Protein AF-R7UKV3-F1 (afdb_monomer_lite)

Organism: Capitella teleta (NCBI:txid283909)

Foldseek 3Di:
DDDPDDDPVVVVVVVVVVVVVVVVVVVVVVLCCVQPVVPCDPVNLVVVVVVLVVVVVVVVVVLVVLVVLVVVVVVDDDPDDDDPCDQVVVLVVCVVVVVDDPPVNVVSVVVSQVPDPDACPRPPVRVSVCVSVVVVNVVVVVLVVLVVVLVVCVVVVSADPVRSSSVVSSD

Structure (mmCIF, N/CA/C/O backbone):
data_AF-R7UKV3-F1
#
_entry.id   AF-R7UKV3-F1
#
loop_
_atom_site.group_PDB
_atom_site.id
_atom_site.type_symbol
_atom_site.label_atom_id
_atom_site.label_alt_id
_atom_site.label_comp_id
_atom_site.label_asym_id
_atom_site.label_entity_id
_atom_site.label_seq_id
_atom_site.pdbx_PDB_ins_code
_atom_site.Cartn_x
_atom_site.Cartn_y
_atom_site.Cartn_z
_atom_site.occupancy
_atom_site.B_iso_or_equiv
_atom_site.auth_seq_id
_atom_site.auth_comp_id
_atom_site.auth_asym_id
_atom_site.auth_atom_id
_atom_site.pdbx_PDB_model_num
ATOM 1 N N . MET A 1 1 ? 13.426 37.435 17.679 1.00 53.97 1 MET A N 1
ATOM 2 C CA . MET A 1 1 ? 12.156 36.679 17.646 1.00 53.97 1 MET A CA 1
ATOM 3 C C . MET A 1 1 ? 12.507 35.207 17.812 1.00 53.97 1 MET A C 1
ATOM 5 O O . MET A 1 1 ? 13.059 34.629 16.889 1.00 53.97 1 MET A O 1
ATOM 9 N N . ALA A 1 2 ? 12.356 34.646 19.016 1.00 55.41 2 ALA A N 1
ATOM 10 C CA . ALA A 1 2 ? 12.711 33.250 19.277 1.00 55.41 2 ALA A CA 1
ATOM 11 C C . ALA A 1 2 ? 11.674 32.336 18.608 1.00 55.41 2 ALA A C 1
ATOM 13 O O . ALA A 1 2 ? 10.481 32.478 18.872 1.00 55.41 2 ALA A O 1
ATOM 14 N N . MET A 1 3 ? 12.109 31.443 17.716 1.00 68.19 3 MET A N 1
ATOM 15 C CA . MET A 1 3 ? 11.233 30.409 17.164 1.00 68.19 3 MET A CA 1
ATOM 16 C C . MET A 1 3 ? 10.829 29.485 18.316 1.00 68.19 3 MET A C 1
ATOM 18 O O . MET A 1 3 ? 11.690 28.867 18.941 1.00 68.19 3 MET A O 1
ATOM 22 N N . ALA A 1 4 ? 9.535 29.435 18.636 1.00 73.50 4 ALA A N 1
ATOM 23 C CA . ALA A 1 4 ? 9.014 28.493 19.618 1.00 73.50 4 ALA A CA 1
ATOM 24 C C . ALA A 1 4 ? 9.347 27.060 19.172 1.00 73.50 4 ALA A C 1
ATOM 26 O O . ALA A 1 4 ? 9.200 26.730 17.992 1.00 73.50 4 ALA A O 1
ATOM 27 N N . ALA A 1 5 ? 9.811 26.220 20.101 1.00 76.75 5 ALA A N 1
ATOM 28 C CA . ALA A 1 5 ? 10.072 24.816 19.811 1.00 76.75 5 ALA A CA 1
ATOM 29 C C . ALA A 1 5 ? 8.779 24.140 19.305 1.00 76.75 5 ALA A C 1
ATOM 31 O O . ALA A 1 5 ? 7.706 24.406 19.858 1.00 76.75 5 ALA A O 1
ATOM 32 N N . PRO A 1 6 ? 8.848 23.298 18.257 1.00 79.06 6 PRO A N 1
ATOM 33 C CA . PRO A 1 6 ? 7.672 22.613 17.736 1.00 79.06 6 PRO A CA 1
ATOM 34 C C . PRO A 1 6 ? 7.036 21.743 18.826 1.00 79.06 6 PRO A C 1
ATOM 36 O O . PRO A 1 6 ? 7.732 21.102 19.614 1.00 79.06 6 PRO A O 1
ATOM 39 N N . THR A 1 7 ? 5.703 21.721 18.876 1.00 90.19 7 THR A N 1
ATOM 40 C CA . THR A 1 7 ? 4.972 20.823 19.773 1.00 90.19 7 THR A CA 1
ATOM 41 C C . THR A 1 7 ? 5.241 19.364 19.380 1.00 90.19 7 THR A C 1
ATOM 43 O O . THR A 1 7 ? 5.538 19.086 18.216 1.00 90.19 7 THR A O 1
ATOM 46 N N . PRO A 1 8 ? 5.109 18.392 20.303 1.00 88.06 8 PRO A N 1
ATOM 47 C CA . PRO A 1 8 ? 5.345 16.979 19.987 1.00 88.06 8 PRO A CA 1
ATOM 48 C C . PRO A 1 8 ? 4.523 16.479 18.788 1.00 88.06 8 PRO A C 1
ATOM 50 O O . PRO A 1 8 ? 5.011 15.701 17.972 1.00 88.06 8 PRO A O 1
ATOM 53 N N . VAL A 1 9 ? 3.295 16.986 18.643 1.00 85.88 9 VAL A N 1
ATOM 54 C CA . VAL A 1 9 ? 2.408 16.672 17.515 1.00 85.88 9 VAL A CA 1
ATOM 55 C C . VAL A 1 9 ? 2.947 17.260 16.211 1.00 85.88 9 VAL A C 1
ATOM 57 O O . VAL A 1 9 ? 3.023 16.544 15.216 1.00 85.88 9 VAL A O 1
ATOM 60 N N . SER A 1 10 ? 3.366 18.531 16.185 1.00 84.94 10 SER A N 1
ATOM 61 C CA . SER A 1 10 ? 3.896 19.121 14.949 1.00 84.94 10 SER A CA 1
ATOM 62 C C . SER A 1 10 ? 5.233 18.499 14.543 1.00 84.94 10 SER A C 1
ATOM 64 O O . SER A 1 10 ? 5.473 18.292 13.356 1.00 84.94 10 SER A O 1
ATOM 66 N N . ALA A 1 11 ? 6.062 18.099 15.511 1.00 86.38 11 ALA A N 1
ATOM 67 C CA . ALA A 1 11 ? 7.282 17.342 15.254 1.00 86.38 11 ALA A CA 1
ATOM 68 C C . ALA A 1 11 ? 6.994 15.972 14.607 1.00 86.38 11 ALA A C 1
ATOM 70 O O . ALA A 1 11 ? 7.672 15.601 13.649 1.00 86.38 11 ALA A O 1
ATOM 71 N N . LEU A 1 12 ? 5.965 15.252 15.074 1.00 87.00 12 LEU A N 1
ATOM 72 C CA . LEU A 1 12 ? 5.530 13.975 14.491 1.00 87.00 12 LEU A CA 1
ATOM 73 C C . LEU A 1 12 ? 4.967 14.138 13.068 1.00 87.00 12 LEU A C 1
ATOM 75 O O . LEU A 1 12 ? 5.242 13.333 12.176 1.00 87.00 12 LEU A O 1
ATOM 79 N N . VAL A 1 13 ? 4.188 15.193 12.830 1.00 88.81 13 VAL A N 1
ATOM 80 C CA . VAL A 1 13 ? 3.648 15.490 11.494 1.00 88.81 13 VAL A CA 1
ATOM 81 C C . VAL A 1 13 ? 4.778 15.845 10.524 1.00 88.81 13 VAL A C 1
ATOM 83 O O . VAL A 1 13 ? 4.811 15.355 9.395 1.00 88.81 13 VAL A O 1
ATOM 86 N N . HIS A 1 14 ? 5.753 16.643 10.958 1.00 86.75 14 HIS A N 1
ATOM 87 C CA . HIS A 1 14 ? 6.907 16.971 10.123 1.00 86.75 14 HIS A CA 1
ATOM 88 C C . HIS A 1 14 ? 7.772 15.741 9.831 1.00 86.75 14 HIS A C 1
ATOM 90 O O . HIS A 1 14 ? 8.158 15.536 8.681 1.00 86.75 14 HIS A O 1
ATOM 96 N N . SER A 1 15 ? 8.046 14.891 10.826 1.00 87.25 15 SER A N 1
ATOM 97 C CA . SER A 1 15 ? 8.861 13.690 10.616 1.00 87.25 15 SER A CA 1
ATOM 98 C C . SER A 1 15 ? 8.184 12.690 9.672 1.00 87.25 15 SER A C 1
ATOM 100 O O . SER A 1 15 ? 8.827 12.202 8.745 1.00 87.25 15 SER A O 1
ATOM 102 N N . SER A 1 16 ? 6.880 12.448 9.826 1.00 85.50 16 SER A N 1
ATOM 103 C CA . SER A 1 16 ? 6.113 11.570 8.926 1.00 85.50 16 SER A CA 1
ATOM 104 C C . SER A 1 16 ? 6.040 12.105 7.491 1.00 85.50 16 SER A C 1
ATOM 106 O O . SER A 1 16 ? 6.203 11.341 6.533 1.00 85.50 16 SER A O 1
ATOM 108 N N . THR A 1 17 ? 5.884 13.421 7.325 1.00 87.38 17 THR A N 1
ATOM 109 C CA . THR A 1 17 ? 5.909 14.068 6.003 1.00 87.38 17 THR A CA 1
ATOM 110 C C . THR A 1 17 ? 7.274 13.900 5.333 1.00 87.38 17 THR A C 1
ATOM 112 O O . THR A 1 17 ? 7.345 13.543 4.157 1.00 87.38 17 THR A O 1
ATOM 115 N N . LEU A 1 18 ? 8.366 14.094 6.080 1.00 90.38 18 LEU A N 1
ATOM 116 C CA . LEU A 1 18 ? 9.730 13.940 5.569 1.00 90.38 18 LEU A CA 1
ATOM 117 C C . LEU A 1 18 ? 10.045 12.499 5.161 1.00 90.38 18 LEU A C 1
ATOM 119 O O . LEU A 1 18 ? 10.614 12.284 4.093 1.00 90.38 18 LEU A O 1
ATOM 123 N N . VAL A 1 19 ? 9.644 11.515 5.970 1.00 91.25 19 VAL A N 1
ATOM 124 C CA . VAL A 1 19 ? 9.825 10.091 5.641 1.00 91.25 19 VAL A CA 1
ATOM 125 C C . VAL A 1 19 ? 9.074 9.737 4.359 1.00 91.25 19 VAL A C 1
ATOM 127 O O . VAL A 1 19 ? 9.644 9.112 3.467 1.00 91.25 19 VAL A O 1
ATOM 130 N N . THR A 1 20 ? 7.826 10.192 4.227 1.00 87.38 20 THR A N 1
ATOM 131 C CA . THR A 1 20 ? 7.007 9.916 3.038 1.00 87.38 20 THR A CA 1
ATOM 132 C C . THR A 1 20 ? 7.603 10.568 1.789 1.00 87.38 20 THR A C 1
ATOM 134 O O . THR A 1 20 ? 7.770 9.908 0.764 1.00 87.38 20 THR A O 1
ATOM 137 N N . ALA A 1 21 ? 7.993 11.843 1.872 1.00 89.94 21 ALA A N 1
ATOM 138 C CA . ALA A 1 21 ? 8.629 12.553 0.764 1.00 89.94 21 ALA A CA 1
ATOM 139 C C . ALA A 1 21 ? 9.968 11.910 0.359 1.00 89.94 21 ALA A C 1
ATOM 141 O O . ALA A 1 21 ? 10.240 11.743 -0.830 1.00 89.94 21 ALA A O 1
ATOM 142 N N . GLY A 1 22 ? 10.774 11.490 1.339 1.00 93.69 22 GLY A N 1
ATOM 143 C CA . GLY A 1 22 ? 12.016 10.755 1.108 1.00 93.69 22 GLY A CA 1
ATOM 144 C C . GLY A 1 22 ? 11.782 9.411 0.417 1.00 93.69 22 GLY A C 1
ATOM 145 O O . GLY A 1 22 ? 12.473 9.094 -0.549 1.00 93.69 22 GLY A O 1
ATOM 146 N N . GLY A 1 23 ? 10.768 8.652 0.841 1.00 91.81 23 GLY A N 1
ATOM 147 C CA . GL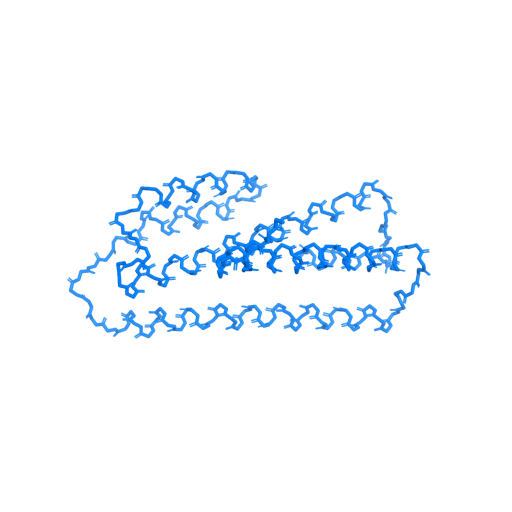Y A 1 23 ? 10.386 7.389 0.204 1.00 91.81 23 GLY A CA 1
ATOM 148 C C . GLY A 1 23 ? 9.974 7.568 -1.260 1.00 91.81 23 GLY A C 1
ATOM 149 O O . GLY A 1 23 ? 10.451 6.843 -2.133 1.00 91.81 23 GLY A O 1
ATOM 150 N N . VAL A 1 24 ? 9.159 8.587 -1.552 1.00 90.31 24 VAL A N 1
ATOM 151 C CA . VAL A 1 24 ? 8.759 8.929 -2.927 1.00 90.31 24 VAL A CA 1
ATOM 152 C C . VAL A 1 24 ? 9.973 9.325 -3.773 1.00 90.31 24 VAL A C 1
ATOM 154 O O . VAL A 1 24 ? 10.116 8.856 -4.903 1.00 90.31 24 VAL A O 1
ATOM 157 N N . TRP A 1 25 ? 10.883 10.135 -3.228 1.00 92.19 25 TRP A N 1
ATOM 158 C CA . TRP A 1 25 ? 12.120 10.520 -3.910 1.00 92.19 25 TRP A CA 1
ATOM 159 C C . TRP A 1 25 ? 12.996 9.309 -4.262 1.00 92.19 25 TRP A C 1
ATOM 161 O O . TRP A 1 25 ? 13.430 9.172 -5.409 1.00 92.19 25 TRP A O 1
ATOM 171 N N . LEU A 1 26 ? 13.216 8.402 -3.304 1.00 94.44 26 LEU A N 1
ATOM 172 C CA . LEU A 1 26 ? 13.993 7.178 -3.524 1.00 94.44 26 LEU A CA 1
ATOM 173 C C . LEU A 1 26 ? 13.346 6.281 -4.580 1.00 94.44 26 LEU A C 1
ATOM 175 O O . LEU A 1 26 ? 14.044 5.726 -5.427 1.00 94.44 26 LEU A O 1
ATOM 179 N N . TRP A 1 27 ? 12.017 6.184 -4.588 1.00 92.06 27 TRP A N 1
ATOM 180 C CA . TRP A 1 27 ? 11.304 5.391 -5.583 1.00 92.06 27 TRP A CA 1
ATOM 181 C C . TRP A 1 27 ? 11.510 5.920 -7.007 1.00 92.06 27 TRP A C 1
ATOM 183 O O . TRP A 1 27 ? 11.859 5.146 -7.903 1.00 92.06 27 TRP A O 1
ATOM 193 N N . PHE A 1 28 ? 11.383 7.232 -7.229 1.00 92.12 28 PHE A N 1
ATOM 194 C CA . PHE A 1 28 ? 11.705 7.823 -8.532 1.00 92.12 28 PHE A CA 1
ATOM 195 C C . PHE A 1 28 ? 13.188 7.654 -8.893 1.00 92.12 28 PHE A C 1
ATOM 197 O O . PHE A 1 28 ? 13.507 7.454 -10.067 1.00 92.12 28 PHE A O 1
ATOM 204 N N . GLY A 1 29 ? 14.081 7.648 -7.898 1.00 94.19 29 GLY A N 1
ATOM 205 C CA . GLY A 1 29 ? 15.482 7.254 -8.053 1.00 94.19 29 GLY A CA 1
ATOM 206 C C . GLY A 1 29 ? 15.640 5.849 -8.646 1.00 94.19 29 GLY A C 1
ATOM 207 O O . GLY A 1 29 ? 16.292 5.707 -9.680 1.00 94.19 29 GLY A O 1
ATOM 208 N N . GLN A 1 30 ? 14.964 4.845 -8.075 1.00 93.44 30 GLN A N 1
ATOM 209 C CA . GLN A 1 30 ? 14.986 3.462 -8.576 1.00 93.44 30 GLN A CA 1
ATOM 210 C C . GLN A 1 30 ? 14.382 3.333 -9.979 1.00 93.44 30 GLN A C 1
ATOM 212 O O . GLN A 1 30 ? 14.895 2.595 -10.819 1.00 93.44 30 GLN A O 1
ATOM 217 N N . VAL A 1 31 ? 13.295 4.059 -10.267 1.00 92.25 31 VAL A N 1
ATOM 218 C CA . VAL A 1 31 ? 12.708 4.082 -11.618 1.00 92.25 31 VAL A CA 1
ATOM 219 C C . VAL A 1 31 ? 13.708 4.651 -12.620 1.00 92.25 31 VAL A C 1
ATOM 221 O O . VAL A 1 31 ? 13.858 4.087 -13.707 1.00 92.25 31 VAL A O 1
ATOM 224 N N . ARG A 1 32 ? 14.414 5.729 -12.257 1.00 93.62 32 ARG A N 1
ATOM 225 C CA . ARG A 1 32 ? 15.428 6.352 -13.111 1.00 93.62 32 ARG A CA 1
ATOM 226 C C . ARG A 1 32 ? 16.608 5.415 -13.359 1.00 93.62 32 ARG A C 1
ATOM 228 O O . ARG A 1 32 ? 17.015 5.249 -14.507 1.00 93.62 32 ARG A O 1
ATOM 235 N N . GLU A 1 33 ? 17.125 4.798 -12.302 1.00 93.94 33 GLU A N 1
ATOM 236 C CA . GLU A 1 33 ? 18.235 3.845 -12.363 1.00 93.94 33 GLU A CA 1
ATOM 237 C C . GLU A 1 33 ? 17.893 2.627 -13.234 1.00 93.94 33 GLU A C 1
ATOM 239 O O . GLU A 1 33 ? 18.646 2.272 -14.143 1.00 93.94 33 GLU A O 1
ATOM 244 N N . GLY A 1 34 ? 16.725 2.022 -13.018 1.00 89.44 34 GLY A N 1
ATOM 245 C CA . GLY A 1 34 ? 16.305 0.841 -13.765 1.00 89.44 34 GLY A CA 1
ATOM 246 C C . GLY A 1 34 ? 15.927 1.121 -15.219 1.00 89.44 34 GLY A C 1
ATOM 247 O O . GLY A 1 34 ? 16.187 0.288 -16.081 1.00 89.44 34 GLY A O 1
ATOM 248 N N . THR A 1 35 ? 15.308 2.270 -15.505 1.00 90.38 35 THR A N 1
ATOM 249 C CA . THR A 1 35 ? 14.751 2.565 -16.841 1.00 90.38 35 THR A CA 1
ATOM 250 C C . THR A 1 35 ? 15.753 3.282 -17.743 1.00 90.38 35 THR A C 1
ATOM 252 O O . THR A 1 35 ? 15.888 2.914 -18.905 1.00 90.38 35 THR A O 1
ATOM 255 N N . TYR A 1 36 ? 16.456 4.298 -17.231 1.00 91.69 36 TYR A N 1
ATOM 256 C CA . TYR A 1 36 ? 17.315 5.153 -18.061 1.00 91.69 36 TYR A CA 1
ATOM 257 C C . TYR A 1 36 ? 18.803 4.818 -17.946 1.00 91.69 36 TYR A C 1
ATOM 259 O O . TYR A 1 36 ? 19.537 5.033 -18.904 1.00 91.69 36 TYR A O 1
ATOM 267 N N . MET A 1 37 ? 19.260 4.305 -16.797 1.00 92.62 37 MET A N 1
ATOM 268 C CA . MET A 1 37 ? 20.673 3.932 -16.600 1.00 92.62 37 MET A CA 1
ATOM 269 C C . MET A 1 37 ? 20.936 2.445 -16.875 1.00 92.62 37 MET A C 1
ATOM 271 O O . MET A 1 37 ? 22.067 2.059 -17.147 1.00 92.62 37 MET A O 1
ATOM 275 N N . GLY A 1 38 ? 19.900 1.600 -16.830 1.00 89.94 38 GLY A N 1
ATOM 276 C CA . GLY A 1 38 ? 19.999 0.179 -17.172 1.00 89.94 38 GLY A CA 1
ATOM 277 C C . GLY A 1 38 ? 20.760 -0.670 -16.148 1.00 89.94 38 GLY A C 1
ATOM 278 O O . GLY A 1 38 ? 21.225 -1.757 -16.480 1.00 89.94 38 GLY A O 1
ATOM 279 N N . HIS A 1 39 ? 20.891 -0.214 -14.898 1.00 92.31 39 HIS A N 1
ATOM 280 C CA . HIS A 1 39 ? 21.672 -0.921 -13.869 1.00 92.31 39 HIS A CA 1
ATOM 281 C C . HIS A 1 39 ? 20.956 -2.145 -13.263 1.00 92.31 39 HIS A C 1
ATOM 283 O O . HIS A 1 39 ? 21.549 -2.912 -12.502 1.00 92.31 39 HIS A O 1
ATOM 289 N N . HIS A 1 40 ? 19.689 -2.380 -13.617 1.00 93.38 40 HIS A N 1
ATOM 290 C CA . HIS A 1 40 ? 18.922 -3.547 -13.180 1.00 93.38 40 HIS A CA 1
ATOM 291 C C . HIS A 1 40 ? 19.335 -4.816 -13.942 1.00 93.38 40 HIS A C 1
ATOM 293 O O . HIS A 1 40 ? 18.615 -5.333 -14.795 1.00 93.38 40 HIS A O 1
ATOM 299 N N . THR A 1 41 ? 20.518 -5.339 -13.615 1.00 93.94 41 THR A N 1
ATOM 300 C CA . THR A 1 41 ? 20.990 -6.635 -14.121 1.00 93.94 41 THR A CA 1
ATOM 301 C C . THR A 1 41 ? 20.109 -7.785 -13.618 1.00 93.94 41 THR A C 1
ATOM 303 O O . THR A 1 41 ? 19.390 -7.660 -12.626 1.00 93.94 41 THR A O 1
ATOM 306 N N . SER A 1 42 ? 20.214 -8.965 -14.235 1.00 91.81 42 SER A N 1
ATOM 307 C CA . SER A 1 42 ? 19.443 -10.152 -13.827 1.00 91.81 42 SER A CA 1
ATOM 308 C C . SER A 1 42 ? 19.676 -10.582 -12.370 1.00 91.81 42 SER A C 1
ATOM 310 O O . SER A 1 42 ? 18.797 -11.189 -11.755 1.00 91.81 42 SER A O 1
ATOM 312 N N . TYR A 1 43 ? 20.845 -10.283 -11.792 1.00 94.81 43 TYR A N 1
ATOM 313 C CA . TYR A 1 43 ? 21.124 -10.506 -10.370 1.00 94.81 43 TYR A CA 1
ATOM 314 C C . TYR A 1 43 ? 20.354 -9.514 -9.492 1.00 94.81 43 TYR A C 1
ATOM 316 O O . TYR A 1 43 ? 19.687 -9.936 -8.549 1.00 94.81 43 TYR A O 1
ATOM 324 N N . VAL A 1 44 ? 20.368 -8.226 -9.851 1.00 94.62 44 VAL A N 1
ATOM 325 C CA . VAL A 1 44 ? 19.628 -7.172 -9.139 1.00 94.62 44 VAL A CA 1
ATOM 326 C C . VAL A 1 44 ? 18.125 -7.426 -9.214 1.00 94.62 44 VAL A C 1
ATOM 328 O O . VAL A 1 44 ? 17.459 -7.430 -8.185 1.00 94.62 44 VAL A O 1
ATOM 331 N N . SER A 1 45 ? 17.581 -7.735 -10.396 1.00 93.12 45 SER A N 1
ATOM 332 C CA . SER A 1 45 ? 16.150 -8.029 -10.543 1.00 93.12 45 SER A CA 1
ATOM 333 C C . SER A 1 45 ? 15.721 -9.253 -9.730 1.00 93.12 45 SER A C 1
ATOM 335 O O . SER A 1 45 ? 14.641 -9.244 -9.150 1.00 93.12 45 SER A O 1
ATOM 337 N N . ARG A 1 46 ? 16.555 -10.301 -9.634 1.00 94.31 46 ARG A N 1
ATOM 338 C CA . ARG A 1 46 ? 16.284 -11.445 -8.741 1.00 94.31 46 ARG A CA 1
ATOM 339 C C . ARG A 1 46 ? 16.287 -11.036 -7.268 1.00 94.31 46 ARG A C 1
ATOM 341 O O . ARG A 1 46 ? 15.391 -11.451 -6.540 1.00 94.31 46 ARG A O 1
ATOM 348 N N . GLY A 1 47 ? 17.239 -10.201 -6.852 1.00 96.19 47 GLY A N 1
ATOM 349 C CA . GLY A 1 47 ? 17.278 -9.643 -5.499 1.00 96.19 47 GLY A CA 1
ATOM 350 C C . GLY A 1 47 ? 16.035 -8.815 -5.170 1.00 96.19 47 GLY A C 1
ATOM 351 O O . GLY A 1 47 ? 15.432 -9.009 -4.121 1.00 96.19 47 GLY A O 1
ATOM 352 N N . LEU A 1 48 ? 15.591 -7.963 -6.098 1.00 94.56 48 LEU A N 1
ATOM 353 C CA . LEU A 1 48 ? 14.372 -7.167 -5.943 1.00 94.56 48 LEU A CA 1
ATOM 354 C C . LEU A 1 48 ? 13.111 -8.044 -5.856 1.00 94.56 48 LEU A C 1
ATOM 356 O O . LEU A 1 48 ? 12.247 -7.759 -5.034 1.00 94.56 48 LEU A O 1
ATOM 360 N N . ARG A 1 49 ? 13.013 -9.136 -6.633 1.00 94.56 49 ARG A N 1
ATOM 361 C CA . ARG A 1 49 ? 11.905 -10.109 -6.513 1.00 94.56 49 ARG A CA 1
ATOM 362 C C . ARG A 1 49 ? 11.885 -10.791 -5.150 1.00 94.56 49 ARG A C 1
ATOM 364 O O . ARG A 1 49 ? 10.832 -10.878 -4.528 1.00 94.56 49 ARG A O 1
ATOM 371 N N . ALA A 1 50 ? 13.045 -11.244 -4.676 1.00 96.44 50 ALA A N 1
ATOM 372 C CA . ALA A 1 50 ? 13.164 -11.836 -3.347 1.00 96.44 50 ALA A CA 1
ATOM 373 C C . ALA A 1 50 ? 12.800 -10.823 -2.249 1.00 96.44 50 ALA A C 1
ATOM 375 O O . ALA A 1 50 ? 12.067 -11.162 -1.325 1.00 96.44 50 ALA A O 1
ATOM 376 N N . GLY A 1 51 ? 13.247 -9.571 -2.381 1.00 95.56 51 GLY A N 1
ATOM 377 C CA . GLY A 1 51 ? 12.899 -8.484 -1.468 1.00 95.56 51 GLY A CA 1
ATOM 378 C C . GLY A 1 51 ? 11.398 -8.196 -1.433 1.00 95.56 51 GLY A C 1
ATOM 379 O O . GLY A 1 51 ? 10.830 -8.111 -0.350 1.00 95.56 51 GLY A O 1
ATOM 380 N N . MET A 1 52 ? 10.741 -8.120 -2.596 1.00 94.50 52 MET A N 1
ATOM 381 C CA . MET A 1 52 ? 9.290 -7.923 -2.673 1.00 94.50 52 MET A CA 1
ATOM 382 C C . MET A 1 52 ? 8.526 -9.087 -2.031 1.00 94.50 52 MET A C 1
ATOM 384 O O . MET A 1 52 ? 7.588 -8.861 -1.273 1.00 94.50 52 MET A O 1
ATOM 388 N N . LEU A 1 53 ? 8.961 -10.331 -2.262 1.00 93.00 53 LEU A N 1
ATOM 389 C CA . LEU A 1 53 ? 8.367 -11.500 -1.612 1.00 93.00 53 LEU A CA 1
ATOM 390 C C . LEU A 1 53 ? 8.509 -11.430 -0.085 1.00 93.00 53 LEU A C 1
ATOM 392 O O . LEU A 1 53 ? 7.536 -11.649 0.629 1.00 93.00 53 LEU A O 1
ATOM 396 N N . LEU A 1 54 ? 9.702 -11.103 0.422 1.00 94.31 54 LEU A N 1
ATOM 397 C CA . LEU A 1 54 ? 9.938 -10.959 1.861 1.00 94.31 54 LEU A CA 1
ATOM 398 C C . LEU A 1 54 ? 9.102 -9.827 2.471 1.00 94.31 54 LEU A C 1
ATOM 400 O O . LEU A 1 54 ? 8.568 -10.000 3.564 1.00 94.31 54 LEU A O 1
ATOM 404 N N . PHE A 1 55 ? 8.943 -8.712 1.756 1.00 94.38 55 PHE A N 1
ATOM 405 C CA . PHE A 1 55 ? 8.073 -7.610 2.161 1.00 94.38 55 PHE A CA 1
ATOM 406 C C . PHE A 1 55 ? 6.604 -8.055 2.268 1.00 94.38 55 PHE A C 1
ATOM 408 O O . PHE A 1 55 ? 5.983 -7.869 3.313 1.00 94.38 55 PHE A O 1
ATOM 415 N N . ILE A 1 56 ? 6.069 -8.736 1.248 1.00 91.56 56 ILE A N 1
ATOM 416 C CA . ILE A 1 56 ? 4.698 -9.277 1.276 1.00 91.56 56 ILE A CA 1
ATOM 417 C C . ILE A 1 56 ? 4.526 -10.264 2.439 1.00 91.56 56 ILE A C 1
ATOM 419 O O . ILE A 1 56 ? 3.526 -10.215 3.154 1.00 91.56 56 ILE A O 1
ATOM 423 N N . MET A 1 57 ? 5.514 -11.133 2.673 1.00 93.06 57 MET A N 1
ATOM 424 C CA . MET A 1 57 ? 5.495 -12.058 3.808 1.00 93.06 57 MET A CA 1
ATOM 425 C C . MET A 1 57 ? 5.489 -11.322 5.153 1.00 93.06 57 MET A C 1
ATOM 427 O O . MET A 1 57 ? 4.771 -11.740 6.062 1.00 93.06 57 MET A O 1
ATOM 431 N N . SER A 1 58 ? 6.241 -10.225 5.296 1.00 93.75 58 SER A N 1
ATOM 432 C CA . SER A 1 58 ? 6.209 -9.421 6.523 1.00 93.75 58 SER A CA 1
ATOM 433 C C . SER A 1 58 ? 4.867 -8.724 6.739 1.00 93.75 58 SER A C 1
ATOM 435 O O . SER A 1 58 ? 4.379 -8.734 7.867 1.00 93.75 58 SER A O 1
ATOM 437 N N . GLU A 1 59 ? 4.227 -8.212 5.683 1.00 87.75 59 GLU A N 1
ATOM 438 C CA . GLU A 1 59 ? 2.885 -7.622 5.783 1.00 87.75 59 GLU A CA 1
ATOM 439 C C . GLU A 1 59 ? 1.842 -8.683 6.164 1.00 87.75 59 GLU A C 1
ATOM 441 O O . GLU A 1 59 ? 1.032 -8.475 7.068 1.00 87.75 59 GLU A O 1
ATOM 446 N N . ALA A 1 60 ? 1.905 -9.878 5.567 1.00 88.19 60 ALA A N 1
ATOM 447 C CA . ALA A 1 60 ? 1.016 -10.983 5.922 1.00 88.19 60 ALA A CA 1
ATOM 448 C C . ALA A 1 60 ? 1.144 -11.385 7.405 1.00 88.19 60 ALA A C 1
ATOM 450 O O . ALA A 1 60 ? 0.136 -11.611 8.077 1.00 88.19 60 ALA A O 1
ATOM 451 N N . LEU A 1 61 ? 2.371 -11.438 7.936 1.00 88.94 61 LEU A N 1
ATOM 452 C CA . LEU A 1 61 ? 2.623 -11.726 9.352 1.00 88.94 61 LEU A CA 1
ATOM 453 C C . LEU A 1 61 ? 2.185 -10.579 10.276 1.00 88.94 61 LEU A C 1
ATOM 455 O O . LEU A 1 61 ? 1.666 -10.835 11.364 1.00 88.94 61 LEU A O 1
ATOM 459 N N . PHE A 1 62 ? 2.349 -9.328 9.845 1.00 86.19 62 PHE A N 1
ATOM 460 C CA . PHE A 1 62 ? 1.844 -8.157 10.559 1.00 86.19 62 PHE A CA 1
ATOM 461 C C . PHE A 1 62 ? 0.317 -8.224 10.716 1.00 86.19 62 PHE A C 1
ATOM 463 O O . PHE A 1 62 ? -0.192 -8.137 11.837 1.00 86.19 62 PHE A O 1
ATOM 470 N N . PHE A 1 63 ? -0.417 -8.506 9.633 1.00 82.19 63 PHE A N 1
ATOM 471 C CA . PHE A 1 63 ? -1.868 -8.705 9.691 1.00 82.19 63 PHE A CA 1
ATOM 472 C C . PHE A 1 63 ? -2.272 -9.943 10.496 1.00 82.19 63 PHE A C 1
ATOM 474 O O . PHE A 1 63 ? -3.247 -9.889 11.252 1.00 82.19 63 PHE A O 1
ATOM 481 N N . PHE A 1 64 ? -1.514 -11.040 10.401 1.00 82.81 64 PHE A N 1
ATOM 482 C CA . PHE A 1 64 ? -1.743 -12.240 11.207 1.00 82.81 64 PHE A CA 1
ATOM 483 C C . PHE A 1 64 ? -1.771 -11.930 12.712 1.00 82.81 64 PHE A C 1
ATOM 485 O O . PHE A 1 64 ? -2.605 -12.482 13.429 1.00 82.81 64 PHE A O 1
ATOM 492 N N . GLY A 1 65 ? -0.940 -10.999 13.192 1.00 81.06 65 GLY A N 1
ATOM 493 C CA . GLY A 1 65 ? -0.957 -10.548 14.586 1.00 81.06 65 GLY A CA 1
ATOM 494 C C . GLY A 1 65 ? -2.302 -9.955 15.028 1.00 81.06 65 GLY A C 1
ATOM 495 O O . GLY A 1 65 ? -2.798 -10.288 16.108 1.00 81.06 65 GLY A O 1
ATOM 496 N N . PHE A 1 66 ? -2.939 -9.131 14.188 1.00 77.06 66 PHE A N 1
ATOM 497 C CA . PHE A 1 66 ? -4.255 -8.554 14.495 1.00 77.06 66 PHE A CA 1
ATOM 498 C C . PHE A 1 66 ? -5.369 -9.600 14.461 1.00 77.06 66 PHE A C 1
ATOM 500 O O . PHE A 1 66 ? -6.210 -9.629 15.362 1.00 77.06 66 PHE A O 1
ATOM 507 N N . PHE A 1 67 ? -5.346 -10.508 13.479 1.00 78.31 67 PHE A N 1
ATOM 508 C CA . PHE A 1 67 ? -6.297 -11.622 13.423 1.00 78.31 67 PHE A CA 1
ATOM 509 C C . PHE A 1 67 ? -6.150 -12.550 14.628 1.00 78.31 67 PHE A C 1
ATOM 511 O O . PHE A 1 67 ? -7.147 -12.951 15.224 1.00 78.31 67 PHE A O 1
ATOM 518 N N . TRP A 1 68 ? -4.919 -12.852 15.040 1.00 82.25 68 TRP A N 1
ATOM 519 C CA . TRP A 1 68 ? -4.663 -13.627 16.248 1.00 82.25 68 TRP A CA 1
ATOM 520 C C . TRP A 1 68 ? -5.249 -12.948 17.492 1.00 82.25 68 TRP A C 1
ATOM 522 O O . TRP A 1 68 ? -5.943 -13.600 18.274 1.00 82.25 68 TRP A O 1
ATOM 532 N N . ALA A 1 69 ? -5.038 -11.638 17.657 1.00 76.19 69 ALA A N 1
ATOM 533 C CA . ALA A 1 69 ? -5.610 -10.872 18.765 1.00 76.19 69 ALA A CA 1
ATOM 534 C C . ALA A 1 69 ? -7.150 -10.895 18.757 1.00 76.19 69 ALA A C 1
ATOM 536 O O . ALA A 1 69 ? -7.773 -11.096 19.805 1.00 76.19 69 ALA A O 1
ATOM 537 N N . PHE A 1 70 ? -7.763 -10.760 17.576 1.00 74.19 70 PHE A N 1
ATOM 538 C CA . PHE A 1 70 ? -9.207 -10.889 17.391 1.00 74.19 70 PHE A CA 1
ATOM 539 C C . PHE A 1 70 ? -9.708 -12.275 17.820 1.00 74.19 70 PHE A C 1
ATOM 541 O O . PHE A 1 70 ? -10.583 -12.377 18.686 1.00 74.19 70 PHE A O 1
ATOM 548 N N . PHE A 1 71 ? -9.124 -13.349 17.277 1.00 75.31 71 PHE A N 1
ATOM 549 C CA . PHE A 1 71 ? -9.552 -14.714 17.577 1.00 75.31 71 PHE A CA 1
ATOM 550 C C . PHE A 1 71 ? -9.356 -15.057 19.054 1.00 75.31 71 PHE A C 1
ATOM 552 O O . PHE A 1 71 ? -10.289 -15.548 19.691 1.00 75.31 71 PHE A O 1
ATOM 559 N N . HIS A 1 72 ? -8.206 -14.702 19.634 1.00 75.50 72 HIS A N 1
ATOM 560 C CA . HIS A 1 72 ? -7.920 -14.911 21.053 1.00 75.50 72 HIS A CA 1
ATOM 561 C C . HIS A 1 72 ? -8.965 -14.253 21.969 1.00 75.50 72 HIS A C 1
ATOM 563 O O . HIS A 1 72 ? -9.300 -14.804 23.022 1.00 75.50 72 HIS A O 1
ATOM 569 N N . ARG A 1 73 ? -9.517 -13.094 21.578 1.00 68.38 73 ARG A N 1
ATOM 570 C CA . ARG A 1 73 ? -10.588 -12.435 22.338 1.00 68.38 73 ARG A CA 1
ATOM 571 C C . ARG A 1 73 ? -11.977 -13.001 22.041 1.00 68.38 73 ARG A C 1
ATOM 573 O O . ARG A 1 73 ? -12.778 -13.077 22.974 1.00 68.38 73 ARG A O 1
ATOM 580 N N . SER A 1 74 ? -12.248 -13.392 20.795 1.00 70.69 74 SER A N 1
ATOM 581 C CA . SER A 1 74 ? -13.540 -13.941 20.348 1.00 70.69 74 SER A CA 1
ATOM 582 C C . SER A 1 74 ? -13.871 -15.305 20.967 1.00 70.69 74 SER A C 1
ATOM 584 O O . SER A 1 74 ? -15.037 -15.622 21.171 1.00 70.69 74 SER A O 1
ATOM 586 N N . LEU A 1 75 ? -12.846 -16.084 21.335 1.00 70.62 75 LEU A N 1
ATOM 587 C CA . LEU A 1 75 ? -12.988 -17.396 21.976 1.00 70.62 75 LEU A CA 1
ATOM 588 C C . LEU A 1 75 ? -13.397 -17.316 23.459 1.00 70.62 75 LEU A C 1
ATOM 590 O O . LEU A 1 75 ? -13.602 -18.348 24.094 1.00 70.62 75 LEU A O 1
ATOM 594 N N . ARG A 1 76 ? -13.514 -16.109 24.032 1.00 64.88 76 ARG A N 1
ATOM 595 C CA . ARG A 1 76 ? -14.033 -15.901 25.392 1.00 64.88 76 ARG A CA 1
ATOM 596 C C . ARG A 1 76 ? -15.486 -15.426 25.306 1.00 64.88 76 ARG A C 1
ATOM 598 O O . ARG A 1 76 ? -15.737 -14.463 24.580 1.00 64.88 76 ARG A O 1
ATOM 605 N N . PRO A 1 77 ? -16.426 -16.039 26.047 1.00 54.00 77 PRO A N 1
ATOM 606 C CA . PRO A 1 77 ? -17.842 -15.714 25.931 1.00 54.00 77 PRO A CA 1
ATOM 607 C C . PRO A 1 77 ? -18.081 -14.234 26.252 1.00 54.00 77 PRO A C 1
ATOM 609 O O . PRO A 1 77 ? -17.719 -13.757 27.327 1.00 54.00 77 PRO A O 1
ATOM 612 N N . ASN A 1 78 ? -18.669 -13.510 25.300 1.00 57.84 78 ASN A N 1
ATOM 613 C CA . ASN A 1 78 ? -19.221 -12.175 25.509 1.00 57.84 78 ASN A CA 1
ATOM 614 C C . ASN A 1 78 ? -20.751 -12.302 25.647 1.00 57.84 78 ASN A C 1
ATOM 616 O O . ASN A 1 78 ? -21.347 -13.118 24.943 1.00 57.84 78 ASN A O 1
ATOM 620 N N . PRO A 1 79 ? -21.394 -11.507 26.517 1.00 53.34 79 PRO A N 1
ATOM 621 C CA . PRO A 1 79 ? -22.842 -11.561 26.725 1.00 53.34 79 PRO A CA 1
ATOM 622 C C . PRO A 1 79 ? -23.668 -10.959 25.571 1.00 53.34 79 PRO A C 1
ATOM 624 O O . PRO A 1 79 ? -24.866 -11.214 25.506 1.00 53.34 79 PRO A O 1
ATOM 627 N N . GLU A 1 80 ? -23.059 -10.208 24.645 1.00 50.16 80 GLU A N 1
ATOM 628 C CA . GLU A 1 80 ? -23.771 -9.560 23.533 1.00 50.16 80 GLU A CA 1
ATOM 629 C C . GLU A 1 80 ? -23.319 -10.094 22.158 1.00 50.16 80 GLU A C 1
ATOM 631 O O . GLU A 1 80 ? -22.161 -9.899 21.771 1.00 50.16 80 GLU A O 1
ATOM 636 N N . PRO A 1 81 ? -24.205 -10.773 21.400 1.00 52.03 81 PRO A N 1
ATOM 637 C CA . PRO A 1 81 ? -23.930 -11.184 20.030 1.00 52.03 81 PRO A CA 1
ATOM 638 C C . PRO A 1 81 ? -24.010 -9.988 19.070 1.00 52.03 81 PRO A C 1
ATOM 640 O O . PRO A 1 81 ? -25.051 -9.349 18.923 1.00 52.03 81 PRO A O 1
ATOM 643 N N . ILE A 1 82 ? -22.911 -9.709 18.370 1.00 54.56 82 ILE A N 1
ATOM 644 C CA . ILE A 1 82 ? -22.826 -8.648 17.356 1.00 54.56 82 ILE A CA 1
ATOM 645 C C . ILE A 1 82 ? -23.517 -9.114 16.067 1.00 54.56 82 ILE A C 1
ATOM 647 O O . ILE A 1 82 ? -23.335 -10.256 15.647 1.00 54.56 82 ILE A O 1
ATOM 651 N N . ARG A 1 83 ? -24.285 -8.232 15.408 1.00 48.41 83 ARG A N 1
ATOM 652 C CA . ARG A 1 83 ? -24.907 -8.504 14.097 1.00 48.41 83 ARG A CA 1
ATOM 653 C C . ARG A 1 83 ? -23.818 -8.647 13.009 1.00 48.41 8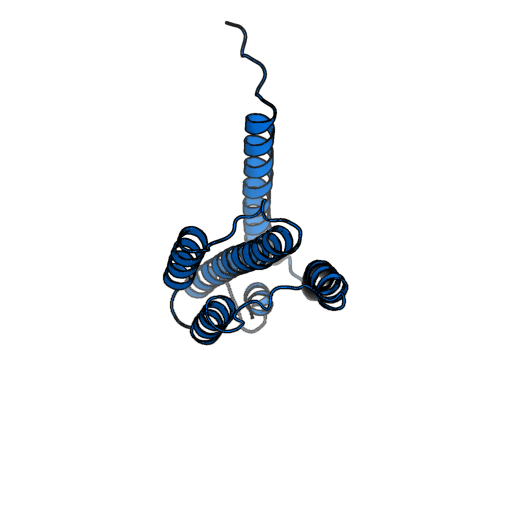3 ARG A C 1
ATOM 655 O O . ARG A 1 83 ? -23.260 -7.628 12.609 1.00 48.41 83 ARG A O 1
ATOM 662 N N . PRO A 1 84 ? -23.538 -9.855 12.473 1.00 51.66 84 PRO A N 1
ATOM 663 C CA . PRO A 1 84 ? -22.366 -10.109 11.616 1.00 51.66 84 PRO A CA 1
ATOM 664 C C . PRO A 1 84 ? -22.439 -9.478 10.219 1.00 51.66 84 PRO A C 1
ATOM 666 O O . PRO A 1 84 ? -21.433 -9.393 9.521 1.00 51.66 84 PRO A O 1
ATOM 669 N N . PHE A 1 85 ? -23.637 -9.081 9.786 1.00 55.84 85 PHE A N 1
ATOM 670 C CA . PHE A 1 85 ? -23.955 -8.905 8.366 1.00 55.84 85 PHE A CA 1
ATOM 671 C C . PHE A 1 85 ? -24.140 -7.456 7.911 1.00 55.84 85 PHE A C 1
ATOM 673 O O . PHE A 1 85 ? -24.319 -7.234 6.721 1.00 55.84 85 PHE A O 1
ATOM 680 N N . ALA A 1 86 ? -24.117 -6.474 8.815 1.00 51.97 86 ALA A N 1
ATOM 681 C CA . ALA A 1 86 ? -24.388 -5.086 8.430 1.00 51.97 86 ALA A CA 1
ATOM 682 C C . ALA A 1 86 ? -23.132 -4.354 7.927 1.00 51.97 86 ALA A C 1
ATOM 684 O O . ALA A 1 86 ? -23.174 -3.704 6.891 1.00 51.97 86 ALA A O 1
ATOM 685 N N . ILE A 1 87 ? -22.016 -4.491 8.647 1.00 51.44 87 ILE A N 1
ATOM 686 C CA . ILE A 1 87 ? -20.820 -3.651 8.475 1.00 51.44 87 ILE A CA 1
ATOM 687 C C . ILE A 1 87 ? -19.704 -4.421 7.711 1.00 51.44 87 ILE A C 1
ATOM 689 O O . ILE A 1 87 ? -19.287 -3.982 6.641 1.00 51.44 87 ILE A O 1
ATOM 693 N N . PRO A 1 88 ? -19.302 -5.654 8.101 1.00 61.50 88 PRO A N 1
ATOM 694 C CA . PRO A 1 88 ? -18.232 -6.390 7.403 1.00 61.50 88 PRO A CA 1
ATOM 695 C C . PRO A 1 88 ? -18.616 -6.928 6.013 1.00 61.50 88 PRO A C 1
ATOM 697 O O . PRO A 1 88 ? -17.759 -7.089 5.139 1.00 61.50 88 PRO A O 1
ATOM 700 N N . LEU A 1 89 ? -19.903 -7.228 5.797 1.00 57.62 89 LEU A N 1
ATOM 701 C CA . LEU A 1 89 ? -20.404 -7.761 4.526 1.00 57.62 89 LEU A CA 1
ATOM 702 C C . LEU A 1 89 ? -20.368 -6.698 3.424 1.00 57.62 89 LEU A C 1
ATOM 704 O O . LEU A 1 89 ? -20.012 -7.017 2.292 1.00 57.62 89 LEU A O 1
ATOM 708 N N . LEU A 1 90 ? -20.685 -5.445 3.763 1.00 53.34 90 LEU A N 1
ATOM 709 C CA . LEU A 1 90 ? -20.616 -4.321 2.834 1.00 53.34 90 LEU A CA 1
ATOM 710 C C . LEU A 1 90 ? -19.170 -4.083 2.388 1.00 53.34 90 LEU A C 1
ATOM 712 O O . LEU A 1 90 ? -18.909 -4.010 1.191 1.00 53.34 90 LEU A O 1
ATOM 716 N N . ASN A 1 91 ? -18.219 -4.108 3.323 1.00 59.00 91 ASN A N 1
ATOM 717 C CA . ASN A 1 91 ? -16.795 -4.007 3.002 1.00 59.00 91 ASN A CA 1
ATOM 718 C C . ASN A 1 91 ? -16.303 -5.156 2.131 1.00 59.00 91 ASN A C 1
ATOM 720 O O . ASN A 1 91 ? -15.573 -4.932 1.171 1.00 59.00 91 ASN A O 1
ATOM 724 N N . THR A 1 92 ? -16.757 -6.379 2.393 1.00 65.06 92 THR A N 1
ATOM 725 C CA . THR A 1 92 ? -16.409 -7.538 1.561 1.00 65.06 92 THR A CA 1
ATOM 726 C C . THR A 1 92 ? -17.029 -7.435 0.161 1.00 65.06 92 THR A C 1
ATOM 728 O O . THR A 1 92 ? -16.352 -7.703 -0.827 1.00 65.06 92 THR A O 1
ATOM 731 N N . ALA A 1 93 ? -18.286 -6.997 0.043 1.00 59.28 93 ALA A N 1
ATOM 732 C CA . ALA A 1 93 ? -18.966 -6.805 -1.239 1.00 59.28 93 ALA A CA 1
ATOM 733 C C . ALA A 1 93 ? -18.349 -5.666 -2.068 1.00 59.28 93 ALA A C 1
ATOM 735 O O . ALA A 1 93 ? -18.215 -5.793 -3.284 1.00 59.28 93 ALA A O 1
ATOM 736 N N . ILE A 1 94 ? -17.921 -4.581 -1.418 1.00 56.75 94 ILE A N 1
ATOM 737 C CA . ILE A 1 94 ? -17.220 -3.468 -2.062 1.00 56.75 94 ILE A CA 1
ATOM 738 C C . ILE A 1 94 ? -15.822 -3.905 -2.490 1.00 56.75 94 ILE A C 1
ATOM 740 O O . ILE A 1 94 ? -15.463 -3.674 -3.637 1.00 56.75 94 ILE A O 1
ATOM 744 N N . LEU A 1 95 ? -15.058 -4.591 -1.636 1.00 59.50 95 LEU A N 1
ATOM 745 C CA . LEU A 1 95 ? -13.729 -5.105 -1.980 1.00 59.50 95 LEU A CA 1
ATOM 746 C C . LEU A 1 95 ? -13.784 -6.085 -3.160 1.00 59.50 95 LEU A C 1
ATOM 748 O O . LEU A 1 95 ? -13.048 -5.902 -4.128 1.00 59.50 95 LEU A O 1
ATOM 752 N N . LEU A 1 96 ? -14.705 -7.054 -3.136 1.00 56.81 96 LEU A N 1
ATOM 753 C CA . LEU A 1 96 ? -14.918 -8.008 -4.233 1.00 56.81 96 LEU A CA 1
ATOM 754 C C . LEU A 1 96 ? -15.511 -7.354 -5.497 1.00 56.81 96 LEU A C 1
ATOM 756 O O . LEU A 1 96 ? -15.280 -7.843 -6.600 1.00 56.81 96 LEU A O 1
ATOM 760 N N . GLY A 1 97 ? -16.242 -6.242 -5.360 1.00 53.66 97 GLY A N 1
ATOM 761 C CA . GLY A 1 97 ? -16.763 -5.447 -6.476 1.00 53.66 97 GLY A CA 1
ATOM 762 C C . GLY A 1 97 ? -15.787 -4.391 -7.019 1.00 53.66 97 GLY A C 1
ATOM 763 O O . GLY A 1 97 ? -15.983 -3.877 -8.122 1.00 53.66 97 GLY A O 1
ATOM 764 N N . SER A 1 98 ? -14.719 -4.062 -6.285 1.00 45.56 98 SER A N 1
ATOM 765 C CA . SER A 1 98 ? -13.828 -2.920 -6.554 1.00 45.56 98 SER A CA 1
ATOM 766 C C . SER A 1 98 ? -12.788 -3.136 -7.663 1.00 45.56 98 SER A C 1
ATOM 768 O O . SER A 1 98 ? -11.708 -2.549 -7.650 1.00 45.56 98 SER A O 1
ATOM 770 N N . GLY A 1 99 ? -13.184 -3.827 -8.735 1.00 59.12 99 GLY A N 1
ATOM 771 C CA . GLY A 1 99 ? -12.678 -3.504 -10.074 1.00 59.12 99 GLY A CA 1
ATOM 772 C C . GLY A 1 99 ? -13.080 -2.087 -10.531 1.00 59.12 99 GLY A C 1
ATOM 773 O O . GLY A 1 99 ? -12.572 -1.592 -11.535 1.00 59.12 99 GLY A O 1
ATOM 774 N N . PHE A 1 100 ? -13.958 -1.396 -9.785 1.00 48.62 100 PHE A N 1
ATOM 775 C CA . PHE A 1 100 ? -14.356 -0.009 -10.024 1.00 48.62 100 PHE A CA 1
ATOM 776 C C . PHE A 1 100 ? -14.124 0.899 -8.794 1.00 48.62 100 PHE A C 1
ATOM 778 O O . PHE A 1 100 ? -14.807 0.802 -7.783 1.00 48.62 100 PHE A O 1
ATOM 785 N N . ARG A 1 101 ? -13.186 1.845 -8.956 1.00 48.38 101 ARG A N 1
ATOM 786 C CA . ARG A 1 101 ? -12.944 3.085 -8.181 1.00 48.38 101 ARG A CA 1
ATOM 787 C C . ARG A 1 101 ? -12.677 2.963 -6.667 1.00 48.38 101 ARG A C 1
ATOM 789 O O . ARG A 1 101 ? -13.579 3.023 -5.839 1.00 48.38 101 ARG A O 1
ATOM 796 N N . VAL A 1 102 ? -11.393 3.111 -6.330 1.00 54.28 102 VAL A N 1
ATOM 797 C CA . VAL A 1 102 ? -10.836 3.507 -5.014 1.00 54.28 102 VAL A CA 1
ATOM 798 C C . VAL A 1 102 ? -11.614 4.649 -4.347 1.00 54.28 102 VAL A C 1
ATOM 800 O O . VAL A 1 102 ? -11.771 4.671 -3.136 1.00 54.28 102 VAL A O 1
ATOM 803 N N . THR A 1 103 ? -12.141 5.593 -5.132 1.00 55.31 103 THR A N 1
ATOM 804 C CA . THR A 1 103 ? -12.920 6.735 -4.630 1.00 55.31 103 THR A CA 1
ATOM 805 C C . THR A 1 103 ? -14.247 6.327 -3.988 1.00 55.31 103 THR A C 1
ATOM 807 O O . THR A 1 103 ? -14.661 6.973 -3.030 1.00 55.31 103 THR A O 1
ATOM 810 N N . TRP A 1 104 ? -14.892 5.272 -4.497 1.00 56.28 104 TRP A N 1
ATOM 811 C CA . TRP A 1 104 ? -16.139 4.738 -3.943 1.00 56.28 104 TRP A CA 1
ATOM 812 C C . TRP A 1 104 ? -15.877 3.889 -2.704 1.00 56.28 104 TRP A C 1
ATOM 814 O O . TRP A 1 104 ? -16.585 4.047 -1.721 1.00 56.28 104 TRP A O 1
ATOM 824 N N . ALA A 1 105 ? -14.817 3.074 -2.708 1.00 54.41 105 ALA A N 1
ATOM 825 C CA . ALA A 1 105 ? -14.380 2.360 -1.507 1.00 54.41 105 ALA A CA 1
ATOM 826 C C . ALA A 1 105 ? -13.978 3.330 -0.380 1.00 54.41 105 ALA A C 1
ATOM 828 O O . ALA A 1 105 ? -14.338 3.121 0.770 1.00 54.41 105 ALA A O 1
ATOM 829 N N . HIS A 1 106 ? -13.298 4.431 -0.715 1.00 61.12 106 HIS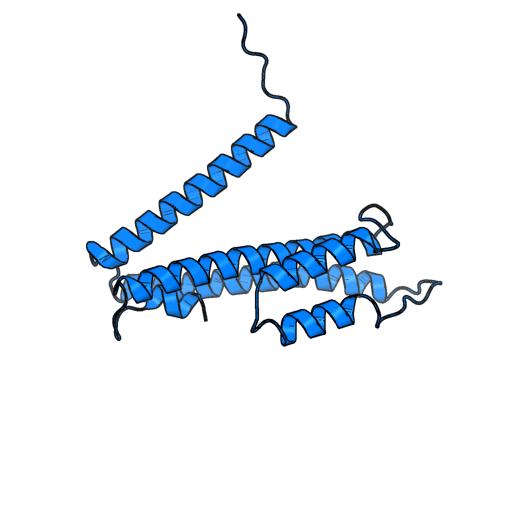 A N 1
ATOM 830 C CA . HIS A 1 106 ? -12.953 5.485 0.238 1.00 61.12 106 HIS A CA 1
ATOM 831 C C . HIS A 1 106 ? -14.186 6.233 0.766 1.00 61.12 106 HIS A C 1
ATOM 833 O O . HIS A 1 106 ? -14.273 6.467 1.965 1.00 61.12 106 HIS A O 1
ATOM 839 N N . HIS A 1 107 ? -15.147 6.593 -0.097 1.00 62.78 107 HIS A N 1
ATOM 840 C CA . HIS A 1 107 ? -16.398 7.219 0.357 1.00 62.78 107 HIS A CA 1
ATOM 841 C C . HIS A 1 107 ? -17.224 6.273 1.233 1.00 62.78 107 HIS A C 1
ATOM 843 O O . HIS A 1 107 ? -17.668 6.689 2.294 1.00 62.78 107 HIS A O 1
ATOM 849 N N . ALA A 1 108 ? -17.355 5.003 0.844 1.00 60.91 108 ALA A N 1
ATOM 850 C CA . ALA A 1 108 ? -18.083 4.008 1.623 1.00 60.91 108 ALA A CA 1
ATOM 851 C C . ALA A 1 108 ? -17.430 3.738 2.988 1.00 60.91 108 ALA A C 1
ATOM 853 O O . ALA A 1 108 ? -18.141 3.647 3.979 1.00 60.91 108 ALA A O 1
ATOM 854 N N . LEU A 1 109 ? -16.092 3.693 3.063 1.00 61.12 109 LEU A N 1
ATOM 855 C CA . LEU A 1 109 ? -15.371 3.609 4.340 1.00 61.12 109 LEU A CA 1
ATOM 856 C C . LEU A 1 109 ? -15.630 4.834 5.226 1.00 61.12 109 LEU A C 1
ATOM 858 O O . LEU A 1 109 ? -15.789 4.697 6.431 1.00 61.12 109 LEU A O 1
ATOM 862 N N . ILE A 1 110 ? -15.669 6.041 4.658 1.00 66.25 110 ILE A N 1
ATOM 863 C CA . ILE A 1 110 ? -15.943 7.253 5.443 1.00 66.25 110 ILE A CA 1
ATOM 864 C C . ILE A 1 110 ? -17.376 7.243 5.979 1.00 66.25 110 ILE A C 1
ATOM 866 O O . ILE A 1 110 ? -17.577 7.525 7.157 1.00 66.25 110 ILE A O 1
ATOM 870 N N . GLU A 1 111 ? -18.355 6.904 5.140 1.00 66.94 111 GLU A N 1
ATOM 871 C CA . GLU A 1 111 ? -19.757 6.781 5.555 1.00 66.94 111 GLU A CA 1
ATOM 872 C C . GLU A 1 111 ? -19.920 5.702 6.639 1.00 66.94 111 GLU A C 1
ATOM 874 O O . GLU A 1 111 ? -20.567 5.941 7.654 1.00 66.94 111 GLU A O 1
ATOM 879 N N . GLU A 1 112 ? -19.233 4.565 6.505 1.00 63.50 112 GLU A N 1
ATOM 880 C CA . GLU A 1 112 ? -19.229 3.486 7.499 1.00 63.50 112 GLU A CA 1
ATOM 881 C C . GLU A 1 112 ? -18.642 3.918 8.851 1.00 63.50 112 GLU A C 1
ATOM 883 O O . GLU A 1 112 ? -19.195 3.584 9.897 1.00 63.50 112 GLU A O 1
ATOM 888 N N . TYR A 1 113 ? -17.536 4.669 8.855 1.00 62.84 113 TYR A N 1
ATOM 889 C CA . TYR A 1 113 ? -16.924 5.161 10.095 1.00 62.84 113 TYR A CA 1
ATOM 890 C C . TYR A 1 113 ? -17.800 6.196 10.810 1.00 62.84 113 TYR A C 1
ATOM 892 O O . TYR A 1 113 ? -17.743 6.287 12.035 1.00 62.84 113 TYR A O 1
ATOM 900 N N . LEU A 1 114 ? -18.578 6.983 10.063 1.00 69.12 114 LEU A N 1
ATOM 901 C CA . LEU A 1 114 ? -19.463 8.008 10.619 1.00 69.12 114 LEU A CA 1
ATOM 902 C C . LEU A 1 114 ? -20.770 7.418 11.169 1.00 69.12 114 LEU A C 1
ATOM 904 O O . LEU A 1 114 ? -21.256 7.902 12.190 1.00 69.12 114 LEU A O 1
ATOM 908 N N . ASP A 1 115 ? -21.295 6.363 10.541 1.00 70.44 115 ASP A N 1
ATOM 909 C CA . ASP A 1 115 ? -22.530 5.683 10.960 1.00 70.44 115 ASP A CA 1
ATOM 910 C C . ASP A 1 115 ? -22.294 4.520 11.948 1.00 70.44 115 ASP A C 1
ATOM 912 O O . ASP A 1 115 ? -23.248 3.912 12.448 1.00 70.44 115 ASP A O 1
ATOM 916 N N . ALA A 1 116 ? -21.036 4.188 12.259 1.00 68.06 116 ALA A N 1
ATOM 917 C CA . ALA A 1 116 ? -20.709 3.141 13.221 1.00 68.06 116 ALA A CA 1
ATOM 918 C C . ALA A 1 116 ? -21.210 3.510 14.637 1.00 68.06 116 ALA A C 1
ATOM 920 O O . ALA A 1 116 ? -20.833 4.550 15.178 1.00 68.06 116 ALA A O 1
ATOM 921 N N . PRO A 1 117 ? -21.991 2.641 15.316 1.00 76.19 117 PRO A N 1
ATOM 922 C CA . PRO A 1 117 ? -22.506 2.916 16.661 1.00 76.19 117 PRO A CA 1
ATOM 923 C C . PRO A 1 117 ? -21.449 2.737 17.767 1.00 76.19 117 PRO A C 1
ATOM 925 O O . PRO A 1 117 ? -21.795 2.715 18.945 1.00 76.19 117 PRO A O 1
ATOM 928 N N . PHE A 1 118 ? -20.180 2.548 17.395 1.00 76.31 118 PHE A N 1
ATOM 929 C CA . PHE A 1 118 ? -19.049 2.343 18.292 1.00 76.31 118 PHE A CA 1
ATOM 930 C C . PHE A 1 118 ? -17.801 3.052 17.747 1.00 76.31 118 PHE A C 1
ATOM 932 O O . PHE A 1 118 ? -17.644 3.244 16.543 1.00 76.31 118 PHE A O 1
ATOM 939 N N . THR A 1 119 ? -16.890 3.418 18.639 1.00 79.50 119 THR A N 1
ATOM 940 C CA . THR A 1 119 ? -15.659 4.169 18.386 1.00 79.50 119 THR A CA 1
ATOM 941 C C . THR A 1 119 ? -14.417 3.321 18.671 1.00 79.50 119 THR A C 1
ATOM 943 O O . THR A 1 119 ? -14.486 2.231 19.243 1.00 79.50 119 THR A O 1
ATOM 946 N N . ILE A 1 120 ? -13.234 3.832 18.315 1.00 79.12 120 ILE A N 1
ATOM 947 C CA . ILE A 1 120 ? -11.952 3.179 18.637 1.00 79.12 120 ILE A CA 1
ATOM 948 C C . ILE A 1 120 ? -11.723 3.021 20.151 1.00 79.12 120 ILE A C 1
ATOM 950 O O . ILE A 1 120 ? -10.975 2.133 20.564 1.00 79.12 120 ILE A O 1
ATOM 954 N N . ALA A 1 121 ? -12.381 3.855 20.966 1.00 81.25 121 ALA A N 1
ATOM 955 C CA . ALA A 1 121 ? -12.291 3.844 22.422 1.00 81.25 121 ALA A CA 1
ATOM 956 C C . ALA A 1 121 ? -13.238 2.825 23.087 1.00 81.25 121 ALA A C 1
ATOM 958 O O . ALA A 1 121 ? -13.095 2.570 24.284 1.00 81.25 121 ALA A O 1
ATOM 959 N N . ASP A 1 122 ? -14.145 2.195 22.328 1.00 77.38 122 ASP A N 1
ATOM 960 C CA . ASP A 1 122 ? -15.159 1.263 22.846 1.00 77.38 122 ASP A CA 1
ATOM 961 C C . ASP A 1 122 ? -14.593 -0.151 23.047 1.00 77.38 122 ASP A C 1
ATOM 963 O O . ASP A 1 122 ? -15.049 -1.163 22.502 1.00 77.38 122 ASP A O 1
ATOM 967 N N . GLY A 1 123 ? -13.543 -0.207 23.865 1.00 78.50 123 GLY A N 1
ATOM 968 C CA . GLY A 1 123 ? -12.880 -1.424 24.295 1.00 78.50 123 GLY A CA 1
ATOM 969 C C . GLY A 1 123 ? -12.173 -2.186 23.174 1.00 78.50 123 GLY A C 1
ATOM 970 O O . GLY A 1 123 ? -11.922 -1.699 22.075 1.00 78.50 123 GLY A O 1
ATOM 971 N N . ILE A 1 124 ? -11.837 -3.439 23.482 1.00 75.75 124 ILE A N 1
ATOM 972 C CA . ILE A 1 124 ? -10.970 -4.279 22.642 1.00 75.75 124 ILE A CA 1
ATOM 973 C C . ILE A 1 124 ? -11.578 -4.515 21.248 1.00 75.75 124 ILE A C 1
ATOM 975 O O . ILE A 1 124 ? -10.837 -4.580 20.272 1.00 75.75 124 ILE A O 1
ATOM 979 N N . TYR A 1 125 ? -12.908 -4.624 21.139 1.00 72.75 125 TYR A N 1
ATOM 980 C CA . TYR A 1 125 ? -13.572 -4.848 19.852 1.00 72.75 125 TYR A CA 1
ATOM 981 C C . TYR A 1 125 ? -13.448 -3.632 18.928 1.00 72.75 125 TYR A C 1
ATOM 983 O O . TYR A 1 125 ? -12.943 -3.782 17.816 1.00 72.75 125 TYR A O 1
ATOM 991 N N . GLY A 1 126 ? -13.837 -2.439 19.399 1.00 70.69 126 GLY A N 1
ATOM 992 C CA . GLY A 1 126 ? -13.717 -1.203 18.623 1.00 70.69 126 GLY A CA 1
ATOM 993 C C . GLY A 1 126 ? -12.267 -0.935 18.222 1.00 70.69 126 GLY A C 1
ATOM 994 O O . GLY A 1 126 ? -11.982 -0.697 17.049 1.00 70.69 126 GLY A O 1
ATOM 995 N N . SER A 1 127 ? -11.325 -1.088 19.159 1.00 75.12 127 SER A N 1
ATOM 996 C CA . SER A 1 127 ? -9.899 -0.902 18.878 1.00 75.12 127 SER A CA 1
ATOM 997 C C . SER A 1 127 ? -9.364 -1.860 17.802 1.00 75.12 127 SER A C 1
ATOM 999 O O . SER A 1 127 ? -8.719 -1.405 16.861 1.00 75.12 127 SER A O 1
ATOM 1001 N N . ILE A 1 128 ? -9.630 -3.172 17.893 1.00 77.56 128 ILE A N 1
ATOM 1002 C CA . ILE A 1 128 ? -9.140 -4.150 16.900 1.00 77.56 128 ILE A CA 1
ATOM 1003 C C . ILE A 1 128 ? -9.811 -3.938 15.542 1.00 77.56 128 ILE A C 1
ATOM 1005 O O . ILE A 1 128 ? -9.126 -4.008 14.520 1.00 77.56 128 ILE A O 1
ATOM 1009 N N . PHE A 1 129 ? -11.119 -3.661 15.523 1.00 77.69 129 PHE A N 1
ATOM 1010 C CA . PHE A 1 129 ? -11.866 -3.396 14.296 1.00 77.69 129 PHE A CA 1
ATOM 1011 C C . PHE A 1 129 ? -11.253 -2.217 13.536 1.00 77.69 129 PHE A C 1
ATOM 1013 O O . PHE A 1 129 ? -10.739 -2.411 12.437 1.00 77.69 129 PHE A O 1
ATOM 1020 N N . PHE A 1 130 ? -11.202 -1.036 14.162 1.00 78.75 130 PHE A N 1
ATOM 1021 C CA . PHE A 1 130 ? -10.744 0.195 13.519 1.00 78.75 130 PHE A CA 1
ATOM 1022 C C . PHE A 1 130 ? -9.265 0.172 13.127 1.00 78.75 130 PHE A C 1
ATOM 1024 O O . PHE A 1 130 ? -8.895 0.748 12.103 1.00 78.75 130 PHE A O 1
ATOM 1031 N N . VAL A 1 131 ? -8.414 -0.496 13.913 1.00 83.50 131 VAL A N 1
ATOM 1032 C CA . VAL A 1 131 ? -6.998 -0.676 13.568 1.00 83.50 131 VAL A CA 1
ATOM 1033 C C . VAL A 1 131 ? -6.858 -1.597 12.355 1.00 83.50 131 VAL A C 1
ATOM 1035 O O . VAL A 1 131 ? -6.162 -1.245 11.407 1.00 83.50 131 VAL A O 1
ATOM 1038 N N . THR A 1 132 ? -7.548 -2.740 12.331 1.00 81.06 132 THR A N 1
ATOM 1039 C CA . THR A 1 132 ? -7.425 -3.718 11.235 1.00 81.06 132 THR A CA 1
ATOM 1040 C C . THR A 1 132 ? -7.983 -3.167 9.920 1.00 81.06 132 THR A C 1
ATOM 1042 O O . THR A 1 132 ? -7.316 -3.247 8.887 1.00 81.06 132 THR A O 1
ATOM 1045 N N . THR A 1 133 ? -9.173 -2.558 9.946 1.00 79.12 133 THR A N 1
ATOM 1046 C CA . THR A 1 133 ? -9.788 -1.938 8.760 1.00 79.12 133 THR A CA 1
ATOM 1047 C C . THR A 1 133 ? -9.024 -0.694 8.314 1.00 79.12 133 THR A C 1
ATOM 1049 O O . THR A 1 133 ? -8.816 -0.504 7.117 1.00 79.12 133 THR A O 1
ATOM 1052 N N . GLY A 1 134 ? -8.522 0.110 9.257 1.00 81.25 134 GLY A N 1
ATOM 1053 C CA . GLY A 1 134 ? -7.708 1.291 8.973 1.00 81.25 134 GLY A CA 1
ATOM 1054 C C . GLY A 1 134 ? -6.383 0.948 8.286 1.00 81.25 134 GLY A C 1
ATOM 1055 O O . GLY A 1 134 ? -6.054 1.535 7.254 1.00 81.25 134 GLY A O 1
ATOM 1056 N N . PHE A 1 135 ? -5.641 -0.044 8.797 1.00 83.56 135 PHE A N 1
ATOM 1057 C CA . PHE A 1 135 ? -4.402 -0.512 8.161 1.00 83.56 135 PHE A CA 1
ATOM 1058 C C . PHE A 1 135 ? -4.650 -1.155 6.795 1.00 83.56 135 PHE A C 1
ATOM 1060 O O . PHE A 1 135 ? -3.846 -0.961 5.881 1.00 83.56 135 PHE A O 1
ATOM 1067 N N . HIS A 1 136 ? -5.753 -1.887 6.627 1.00 79.56 136 HIS A N 1
ATOM 1068 C CA . HIS A 1 136 ? -6.150 -2.414 5.323 1.00 79.56 136 HIS A CA 1
ATOM 1069 C C . HIS A 1 136 ? -6.475 -1.285 4.329 1.00 79.56 136 HIS A C 1
ATOM 1071 O O . HIS A 1 136 ? -5.973 -1.291 3.206 1.00 79.56 136 HIS A O 1
ATOM 1077 N N . GLY A 1 137 ? -7.237 -0.270 4.749 1.00 79.31 137 GLY A N 1
ATOM 1078 C CA . GLY A 1 137 ? -7.532 0.908 3.930 1.00 79.31 137 GLY A CA 1
ATOM 1079 C C . GLY A 1 137 ? -6.264 1.648 3.493 1.00 79.31 137 GLY A C 1
ATOM 1080 O O . GLY A 1 137 ? -6.115 1.980 2.316 1.00 79.31 137 GLY A O 1
ATOM 1081 N N . LEU A 1 138 ? -5.303 1.827 4.406 1.00 83.62 138 LEU A N 1
ATOM 1082 C CA . LEU A 1 138 ? -3.988 2.388 4.087 1.00 83.62 138 LEU A CA 1
ATOM 1083 C C . LEU A 1 138 ? -3.245 1.549 3.033 1.00 83.62 138 LEU A C 1
ATOM 1085 O O . LEU A 1 138 ? -2.720 2.106 2.068 1.00 83.62 138 LEU A O 1
ATOM 1089 N N . HIS A 1 139 ? -3.230 0.222 3.182 1.00 84.25 139 HIS A N 1
ATOM 1090 C CA . HIS A 1 139 ? -2.618 -0.694 2.216 1.00 84.25 139 HIS A CA 1
ATOM 1091 C C . HIS A 1 139 ? -3.222 -0.563 0.819 1.00 84.25 139 HIS A C 1
ATOM 1093 O O . HIS A 1 139 ? -2.487 -0.474 -0.165 1.00 84.25 139 HIS A O 1
ATOM 1099 N N . VAL A 1 140 ? -4.552 -0.496 0.725 1.00 83.31 140 VAL A N 1
ATOM 1100 C CA . VAL A 1 140 ? -5.251 -0.284 -0.548 1.00 83.31 140 VAL A CA 1
ATOM 1101 C C . VAL A 1 140 ? -4.845 1.058 -1.163 1.00 83.31 140 VAL A C 1
ATOM 1103 O O . VAL A 1 140 ? -4.527 1.115 -2.349 1.00 83.31 140 VAL A O 1
ATOM 1106 N N . ILE A 1 141 ? -4.765 2.137 -0.377 1.00 82.56 141 ILE A N 1
ATOM 1107 C CA . ILE A 1 141 ? -4.317 3.449 -0.874 1.00 82.56 141 ILE A CA 1
ATOM 1108 C C . ILE A 1 141 ? -2.894 3.359 -1.443 1.00 82.56 141 ILE A C 1
ATOM 1110 O O . ILE A 1 141 ? -2.672 3.768 -2.585 1.00 82.56 141 ILE A O 1
ATOM 1114 N N . ILE A 1 142 ? -1.947 2.774 -0.704 1.00 87.44 142 ILE A N 1
ATOM 1115 C CA . ILE A 1 142 ? -0.557 2.611 -1.160 1.00 87.44 142 ILE A CA 1
ATOM 1116 C C . ILE A 1 142 ? -0.498 1.765 -2.443 1.00 87.44 142 ILE A C 1
ATOM 1118 O O . ILE A 1 142 ? 0.130 2.180 -3.420 1.00 87.44 142 ILE A O 1
ATOM 1122 N N . GLY A 1 143 ? -1.211 0.636 -2.492 1.00 87.50 143 GLY A N 1
ATOM 1123 C CA . GLY A 1 143 ? -1.289 -0.223 -3.678 1.00 87.50 143 GLY A CA 1
ATOM 1124 C C . GLY A 1 143 ? -1.866 0.499 -4.898 1.00 87.50 143 GLY A C 1
ATOM 1125 O O . GLY A 1 143 ? -1.367 0.364 -6.014 1.00 87.50 143 GLY A O 1
ATOM 1126 N N . THR A 1 144 ? -2.866 1.359 -4.705 1.00 84.38 144 THR A N 1
ATOM 1127 C CA . THR A 1 144 ? -3.470 2.114 -5.814 1.00 84.38 144 THR A CA 1
ATOM 1128 C C . THR A 1 144 ? -2.564 3.224 -6.342 1.00 84.38 144 THR A C 1
ATOM 1130 O O . THR A 1 144 ? -2.549 3.475 -7.549 1.00 84.38 144 THR A O 1
ATOM 1133 N N . ILE A 1 145 ? -1.761 3.856 -5.477 1.00 87.31 145 ILE A N 1
ATOM 1134 C CA . ILE A 1 145 ? -0.696 4.781 -5.891 1.00 87.31 145 ILE A CA 1
ATOM 1135 C C . ILE A 1 145 ? 0.360 4.019 -6.700 1.00 87.31 145 ILE A C 1
ATOM 1137 O O . ILE A 1 145 ? 0.761 4.485 -7.768 1.00 87.31 145 ILE A O 1
ATOM 1141 N N . PHE A 1 146 ? 0.754 2.828 -6.240 1.00 89.81 146 PHE A N 1
ATOM 1142 C CA . PHE A 1 146 ? 1.698 1.957 -6.940 1.00 89.81 146 PHE A CA 1
ATOM 1143 C C . PHE A 1 146 ? 1.224 1.601 -8.357 1.00 89.81 146 PHE A C 1
ATOM 1145 O O . PHE A 1 146 ? 1.933 1.844 -9.339 1.00 89.81 146 PHE A O 1
ATOM 1152 N N . LEU A 1 147 ? -0.021 1.135 -8.486 1.00 87.94 147 LEU A N 1
ATOM 1153 C CA . LEU A 1 147 ? -0.648 0.831 -9.774 1.00 87.94 147 LEU A CA 1
ATOM 1154 C C . LEU A 1 147 ? -0.772 2.061 -10.675 1.00 87.94 147 LEU A C 1
ATOM 1156 O O . LEU A 1 147 ? -0.502 1.979 -11.873 1.00 87.94 147 LEU A O 1
ATOM 1160 N N . ARG A 1 148 ? -1.132 3.222 -10.118 1.00 87.06 148 ARG A N 1
ATOM 1161 C CA . ARG A 1 148 ? -1.221 4.475 -10.878 1.00 87.06 148 ARG A CA 1
ATOM 1162 C C . ARG A 1 148 ? 0.136 4.890 -11.451 1.00 87.06 148 ARG A C 1
ATOM 1164 O O . ARG A 1 148 ? 0.200 5.309 -12.604 1.00 87.06 148 ARG A O 1
ATOM 1171 N N . VAL A 1 149 ? 1.223 4.755 -10.692 1.00 90.12 149 VAL A N 1
ATOM 1172 C CA . VAL A 1 149 ? 2.579 5.031 -11.198 1.00 90.12 149 VAL A CA 1
ATOM 1173 C C . VAL A 1 149 ? 2.965 4.044 -12.296 1.00 90.12 149 VAL A C 1
ATOM 1175 O O . VAL A 1 149 ? 3.490 4.458 -13.330 1.00 90.12 149 VAL A O 1
ATOM 1178 N N . ASN A 1 150 ? 2.661 2.756 -12.129 1.00 90.38 150 ASN A N 1
ATOM 1179 C CA . ASN A 1 150 ? 2.886 1.767 -13.182 1.00 90.38 150 ASN A CA 1
ATOM 1180 C C . ASN A 1 150 ? 2.090 2.083 -14.452 1.00 90.38 150 ASN A C 1
ATOM 1182 O O . ASN A 1 150 ? 2.652 1.996 -15.540 1.00 90.38 150 ASN A O 1
ATOM 1186 N N . LEU A 1 151 ? 0.841 2.541 -14.335 1.00 89.19 151 LEU A N 1
ATOM 1187 C CA . LEU A 1 151 ? 0.048 2.988 -15.481 1.00 89.19 151 LEU A CA 1
ATOM 1188 C C . LEU A 1 151 ? 0.741 4.129 -16.241 1.00 89.19 151 LEU A C 1
ATOM 1190 O O . LEU A 1 151 ? 0.911 4.040 -17.456 1.00 89.19 151 LEU A O 1
ATOM 1194 N N . PHE A 1 152 ? 1.206 5.171 -15.544 1.00 90.94 152 PHE A N 1
ATOM 1195 C CA . PHE A 1 152 ? 1.948 6.263 -16.187 1.00 90.94 152 PHE A CA 1
ATOM 1196 C C . PHE A 1 152 ? 3.233 5.780 -16.872 1.00 90.94 152 PHE A C 1
ATOM 1198 O O . PHE A 1 152 ? 3.579 6.260 -17.949 1.00 90.94 152 PHE A O 1
ATOM 1205 N N . ARG A 1 153 ? 3.929 4.800 -16.288 1.00 92.88 153 ARG A N 1
ATOM 1206 C CA . ARG A 1 153 ? 5.138 4.203 -16.876 1.00 92.88 153 ARG A CA 1
ATOM 1207 C C . ARG A 1 153 ? 4.843 3.341 -18.106 1.00 92.88 153 ARG A C 1
ATOM 1209 O O . ARG A 1 153 ? 5.658 3.333 -19.023 1.00 92.88 153 ARG A O 1
ATOM 1216 N N . VAL A 1 154 ? 3.696 2.658 -18.152 1.00 91.69 154 VAL A N 1
ATOM 1217 C CA . VAL A 1 154 ? 3.228 1.950 -19.357 1.00 91.69 154 VAL A CA 1
ATOM 1218 C C . VAL A 1 154 ? 2.959 2.950 -20.482 1.00 91.69 154 VAL A C 1
ATOM 1220 O O . VAL A 1 154 ? 3.469 2.762 -21.582 1.00 91.69 154 VAL A O 1
ATOM 1223 N N . ILE A 1 155 ? 2.228 4.036 -20.199 1.00 93.19 155 ILE A N 1
ATOM 1224 C CA . ILE A 1 155 ? 1.925 5.090 -21.187 1.00 93.19 155 ILE A CA 1
ATOM 1225 C C . ILE A 1 155 ? 3.214 5.760 -21.690 1.00 93.19 155 ILE A C 1
ATOM 1227 O O . ILE A 1 155 ? 3.338 6.049 -22.874 1.00 93.19 155 ILE A O 1
ATOM 1231 N N . GLY A 1 156 ? 4.199 5.962 -20.811 1.00 92.69 156 GLY A N 1
ATOM 1232 C CA . GLY A 1 156 ? 5.523 6.485 -21.163 1.00 92.69 156 GLY A CA 1
ATOM 1233 C C . GLY A 1 156 ? 6.467 5.480 -21.837 1.00 92.69 156 GLY A C 1
ATOM 1234 O O . GLY A 1 156 ? 7.638 5.797 -22.014 1.00 92.69 156 GLY A O 1
ATOM 1235 N N . HIS A 1 157 ? 6.003 4.272 -22.179 1.00 90.94 157 HIS A N 1
ATOM 1236 C CA . HIS A 1 157 ? 6.809 3.210 -22.797 1.00 90.94 157 HIS A CA 1
ATOM 1237 C C . HIS A 1 157 ? 8.076 2.819 -22.004 1.00 90.94 157 HIS A C 1
ATOM 1239 O O . HIS A 1 157 ? 9.085 2.416 -22.576 1.00 90.94 157 HIS A O 1
ATOM 1245 N N . HIS A 1 158 ? 8.035 2.896 -20.670 1.00 90.62 158 HIS A N 1
ATOM 1246 C CA . HIS A 1 158 ? 9.174 2.569 -19.797 1.00 90.62 158 HIS A CA 1
ATOM 1247 C C . HIS A 1 158 ? 9.361 1.065 -19.528 1.00 90.62 158 HIS A C 1
ATOM 1249 O O . HIS A 1 158 ? 10.301 0.678 -18.832 1.00 90.62 158 HIS A O 1
ATOM 1255 N N . PHE A 1 159 ? 8.460 0.215 -20.020 1.00 91.00 159 PHE A N 1
ATOM 1256 C CA . PHE A 1 159 ? 8.500 -1.231 -19.813 1.00 91.00 159 PHE A CA 1
ATOM 1257 C C . PHE A 1 159 ? 8.757 -1.976 -21.120 1.00 91.00 159 PHE A C 1
ATOM 1259 O O . PHE A 1 159 ? 8.275 -1.579 -22.179 1.00 91.00 159 PHE A O 1
ATOM 1266 N N . SER A 1 160 ? 9.474 -3.094 -21.024 1.00 88.31 160 SER A N 1
ATOM 1267 C CA . SER A 1 160 ? 9.686 -4.031 -22.127 1.00 88.31 160 SER A CA 1
ATOM 1268 C C . SER A 1 160 ? 9.284 -5.450 -21.721 1.00 88.31 160 SER A C 1
ATOM 1270 O O . SER A 1 160 ? 9.133 -5.762 -20.538 1.00 88.31 160 SER A O 1
A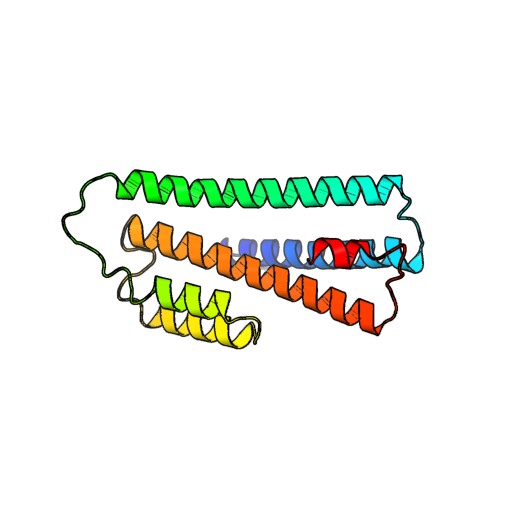TOM 1272 N N . VAL A 1 161 ? 9.161 -6.346 -22.704 1.00 84.50 161 VAL A N 1
ATOM 1273 C CA . VAL A 1 161 ? 8.821 -7.762 -22.470 1.00 84.50 161 VAL A CA 1
ATOM 1274 C C . VAL A 1 161 ? 9.825 -8.442 -21.531 1.00 84.50 161 VAL A C 1
ATOM 1276 O O . VAL A 1 161 ? 9.444 -9.292 -20.738 1.00 84.50 161 VAL A O 1
ATOM 1279 N N . SER A 1 162 ? 11.096 -8.038 -21.560 1.00 81.06 162 SER A N 1
ATOM 1280 C CA . SER A 1 162 ? 12.141 -8.574 -20.678 1.00 81.06 162 SER A CA 1
ATOM 1281 C C . SER A 1 162 ? 12.347 -7.767 -19.391 1.00 81.06 162 SER A C 1
ATOM 1283 O O . SER A 1 162 ? 12.965 -8.271 -18.454 1.00 81.06 162 SER A O 1
ATOM 1285 N N . HIS A 1 163 ? 11.845 -6.529 -19.321 1.00 84.75 163 HIS A N 1
ATOM 1286 C CA . HIS A 1 163 ? 12.068 -5.619 -18.201 1.00 84.75 163 HIS A CA 1
ATOM 1287 C C . HIS A 1 163 ? 10.778 -4.873 -17.823 1.00 84.75 163 HIS A C 1
ATOM 1289 O O . HIS A 1 163 ? 10.530 -3.734 -18.227 1.00 84.75 163 HIS A O 1
ATOM 1295 N N . HIS A 1 164 ? 9.953 -5.542 -17.015 1.00 90.88 164 HIS A N 1
ATOM 1296 C CA . HIS A 1 164 ? 8.673 -5.041 -16.501 1.00 90.88 164 HIS A CA 1
ATOM 1297 C C . HIS A 1 164 ? 8.503 -5.295 -14.995 1.00 90.88 164 HIS A C 1
ATOM 1299 O O . HIS A 1 164 ? 7.393 -5.387 -14.485 1.00 90.88 164 HIS A O 1
ATOM 1305 N N . LEU A 1 165 ? 9.615 -5.335 -14.255 1.00 90.31 165 LEU A N 1
ATOM 1306 C CA . LEU A 1 165 ? 9.652 -5.686 -12.831 1.00 90.31 165 LEU A CA 1
ATOM 1307 C C . LEU A 1 165 ? 8.691 -4.860 -11.954 1.00 90.31 165 LEU A C 1
ATOM 1309 O O . LEU A 1 165 ? 8.059 -5.385 -11.049 1.00 90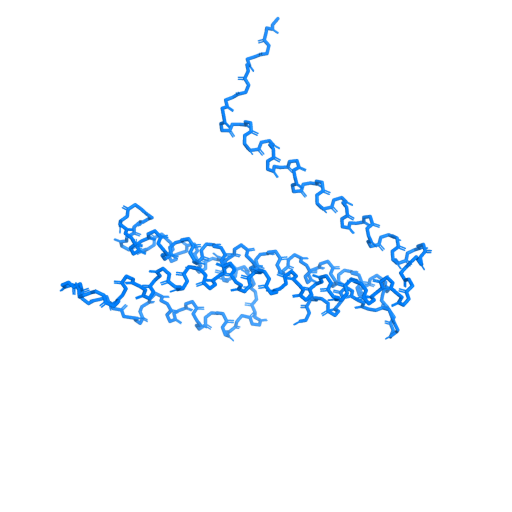.31 165 LEU A O 1
ATOM 1313 N N . GLY A 1 166 ? 8.548 -3.561 -12.239 1.00 85.88 166 GLY A N 1
ATOM 1314 C CA . GLY A 1 166 ? 7.598 -2.717 -11.505 1.00 85.88 166 GLY A CA 1
ATOM 1315 C C . GLY A 1 166 ? 6.144 -3.152 -11.692 1.00 85.88 166 GLY A C 1
ATOM 1316 O O . GLY A 1 166 ? 5.369 -3.056 -10.750 1.00 85.88 166 GLY A O 1
ATOM 1317 N N . PHE A 1 167 ? 5.795 -3.655 -12.879 1.00 86.19 167 PHE A N 1
ATOM 1318 C CA . PHE A 1 167 ? 4.479 -4.217 -13.171 1.00 86.19 167 PHE A CA 1
ATOM 1319 C C . PHE A 1 167 ? 4.288 -5.573 -12.478 1.00 86.19 167 PHE A C 1
ATOM 1321 O O . PHE A 1 167 ? 3.236 -5.782 -11.888 1.00 86.19 167 PHE A O 1
ATOM 1328 N N . GLU A 1 168 ? 5.317 -6.436 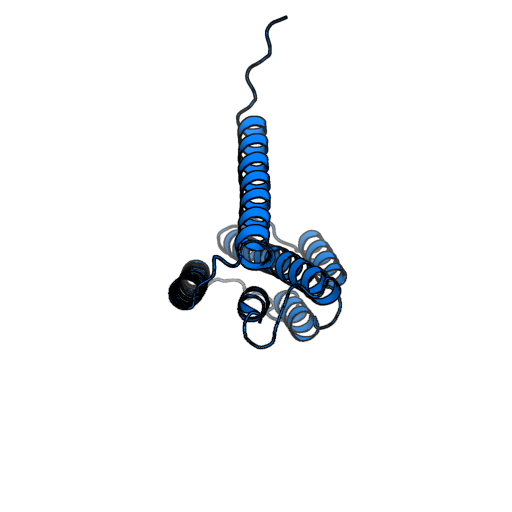-12.460 1.00 89.50 168 GLU A N 1
ATOM 1329 C CA . GLU A 1 168 ? 5.291 -7.714 -11.717 1.00 89.50 168 GLU A CA 1
ATOM 1330 C C . GLU A 1 168 ? 4.969 -7.511 -10.229 1.00 89.50 168 GLU A C 1
ATOM 1332 O O . GLU A 1 168 ? 4.238 -8.301 -9.654 1.00 89.50 168 GLU A O 1
ATOM 1337 N N . PHE A 1 169 ? 5.486 -6.450 -9.603 1.00 90.19 169 PHE A N 1
ATOM 1338 C CA . PHE A 1 169 ? 5.243 -6.164 -8.181 1.00 90.19 169 PHE A CA 1
ATOM 1339 C C . PHE A 1 169 ? 3.866 -5.570 -7.881 1.00 90.19 169 PHE A C 1
ATOM 1341 O O . PHE A 1 169 ? 3.490 -5.467 -6.718 1.00 90.19 169 PHE A O 1
ATOM 1348 N N . GLY A 1 170 ? 3.156 -5.097 -8.906 1.00 82.19 170 GLY A N 1
ATOM 1349 C CA . GLY A 1 170 ? 1.828 -4.504 -8.750 1.00 82.19 170 GLY A CA 1
ATOM 1350 C C . GLY A 1 170 ? 0.695 -5.496 -8.983 1.00 82.19 170 GLY A C 1
ATOM 1351 O O . GLY A 1 170 ? -0.452 -5.142 -8.722 1.00 82.19 170 GLY A O 1
ATOM 1352 N N . ALA A 1 171 ? 1.019 -6.677 -9.512 1.00 79.44 171 ALA A N 1
ATOM 1353 C CA . ALA A 1 171 ? 0.103 -7.790 -9.721 1.00 79.44 171 ALA A CA 1
ATOM 1354 C C . ALA A 1 171 ? 0.052 -8.674 -8.471 1.00 79.44 171 ALA A C 1
ATOM 1356 O O . ALA A 1 171 ? -1.066 -9.130 -8.146 1.00 79.44 171 ALA A O 1
#

pLDDT: mean 78.99, std 14.14, range [45.56, 96.44]

InterPro domains:
  IPR000298 Cytochrome c oxidase subunit III-like [PF00510] (11-111)
  IPR000298 Cytochrome c oxidase subunit III-like [PF00510] (112-170)
  IPR000298 Cytochrome c oxidase subunit III-like [PS50253] (27-171)
  IPR013833 Cytochrome c oxidase, subunit III, 4-helical bundle [G3DSA:1.20.120.80] (40-111)
  IPR013833 Cytochrome c oxidase, subunit III, 4-helical bundle [G3DSA:1.20.120.80] (112-171)
  IPR024791 Cytochrome c oxidase subunit III [PTHR11403] (14-111)
  IPR033945 Cytochrome c oxidase subunit III domain [cd01665] (16-171)
  IPR035973 Cytochrome c oxidase subunit III-like superfamily [SSF81452] (15-170)

Secondary structure (DSSP, 8-state):
-PPPPPPHHHHHHHHHHHHHHHHHHHHHHHHHIIIII----HHHHHHHHHHHHHHHHHHHHHHHHHHHHHHHHHTSPPSS---TTSSHHHHHHHHHHTTS-HHHHHHHHHHHHHH-SS-TTSHHHHHHHHHHHHHHHHHHHHHHHHHHHHHHHHHTT---SS--HHHHTT-

Radius of gyration: 20.82 Å; chains: 1; bounding box: 47×54×50 Å

Sequence (171 aa):
MAMAAPTPVSALVHSSTLVTAGGVWLWFGQVREGTYMGHHTSYVSRGLRAGMLLFIMSEALFFFGFFWAFFHRSLRPNPEPIRPFAIPLLNTAILLGSGFRVTWAHHALIEEYLDAPFTIADGIYGSIFFVTTGFHGLHVIIGTIFLRVNLFRVIGHHFSVSHHLGFEFGA